Protein AF-A0A496LN03-F1 (afdb_monomer)

pLDDT: mean 96.45, std 2.74, range [82.44, 98.75]

Sequence (138 aa):
MDKQTALDFLRLHQPMPAQLSDQLVAEFRAVREFLRDNPCDEALEPLLRSLNEGDGAGEYPLVDEVLGAADDAAAVAAIRAVLEDPSTGSGARFWATLFSVSFVRKELITSLETSLKYANDDLIELTKEQIEMFKQLT

Foldseek 3Di:
DDPVLLQVLLVVQQAPDPDDDPVRLVVLQVSLVCLLVPPDLVCLLSNLSHFDPDCSVVCLVSSLSNLVSYDLVSSVVSLLVQLQDLPRDAGSNQSSLVSCVVNQDPVVLVSLVNSCVNYDPVSNVSSVVSSVVSVVVD

Mean predicted aligned error: 2.44 Å

Secondary structure (DSSP, 8-state):
--HHHHHHHHHH-SSPPSS--HHHHHHHHHHHHHHHHS--HHHHHHHHHH--SS-TTTTSGGGHHHHTTS-HHHHHHHHHHHHH-TT--HHHHHHHHHHGGGG--HHHHHHHHHHTTT--HHHHHHHHHHHHHHHHH-

Radius of gyration: 14.23 Å; Cα contacts (8 Å, |Δi|>4): 166; chains: 1; bounding box: 36×26×36 Å

Nearest PDB structures (foldseek):
  4d4z-assembly1_A  TM=3.991E-01  e=1.210E-01  Homo sapiens
  8a9k-assembly1_B  TM=4.816E-01  e=9.800E-01  Homo sapiens
  4yod-assembly1_A  TM=3.762E-01  e=5.666E-01  Bacteroides caccae ATCC 43185
  6lqt-assembly1_RP  TM=4.305E-01  e=4.823E+00  Saccharomyces cerevisiae S288C

Solvent-accessible surface area (backbone atoms only — not comparable to full-atom values): 7610 Å² total; per-residue (Å²): 139,54,72,66,60,41,46,53,52,29,65,75,25,68,47,41,67,87,74,73,50,76,66,52,44,52,51,52,50,50,41,48,55,49,36,34,78,48,59,49,68,88,43,48,38,39,52,47,42,19,37,39,63,77,45,62,94,66,50,52,75,58,47,54,58,30,46,73,51,36,56,67,69,49,40,51,50,25,37,39,56,47,30,56,40,88,83,55,50,69,24,22,38,51,51,38,57,61,57,41,70,83,59,75,49,73,71,53,43,59,24,48,61,50,27,54,82,75,45,53,81,80,46,43,58,58,48,51,54,50,44,55,53,43,68,76,75,106

Structure (mmCIF, N/CA/C/O backbone):
data_AF-A0A496LN03-F1
#
_entry.id   AF-A0A496LN03-F1
#
loop_
_atom_site.group_PDB
_atom_site.id
_atom_site.type_symbol
_atom_site.label_atom_id
_atom_site.label_alt_id
_atom_site.label_comp_id
_atom_site.label_asym_id
_atom_site.label_entity_id
_atom_site.label_seq_id
_atom_site.pdbx_PDB_ins_code
_atom_site.Cartn_x
_atom_site.Cartn_y
_atom_site.Cartn_z
_atom_site.occupancy
_atom_site.B_iso_or_equiv
_atom_site.auth_seq_id
_atom_site.auth_comp_id
_atom_site.auth_asym_id
_atom_site.auth_atom_id
_atom_site.pdbx_PDB_model_num
ATOM 1 N N . MET A 1 1 ? 7.502 -5.982 -19.816 1.00 91.50 1 MET A N 1
ATOM 2 C CA . MET A 1 1 ? 7.911 -6.615 -18.544 1.00 91.50 1 MET A CA 1
ATOM 3 C C . MET A 1 1 ? 6.936 -7.740 -18.234 1.00 91.50 1 MET A C 1
ATOM 5 O O . MET A 1 1 ? 5.840 -7.722 -18.783 1.00 91.50 1 MET A O 1
ATOM 9 N N . ASP A 1 2 ? 7.348 -8.717 -17.427 1.00 96.44 2 ASP A N 1
ATOM 10 C CA . ASP A 1 2 ? 6.503 -9.815 -16.949 1.00 96.44 2 ASP A CA 1
ATOM 11 C C . ASP A 1 2 ? 6.265 -9.740 -15.429 1.00 96.44 2 ASP A C 1
ATOM 13 O O . ASP A 1 2 ? 6.851 -8.910 -14.728 1.00 96.44 2 ASP A O 1
ATOM 17 N N . LYS A 1 3 ? 5.400 -10.630 -14.921 1.00 97.31 3 LYS A N 1
ATOM 18 C CA . LYS A 1 3 ? 5.038 -10.715 -13.498 1.00 97.31 3 LYS A CA 1
ATOM 19 C C . LYS A 1 3 ? 6.261 -10.879 -12.591 1.00 97.31 3 LYS A C 1
ATOM 21 O O . LYS A 1 3 ? 6.333 -10.231 -11.552 1.00 97.31 3 LYS A O 1
ATOM 26 N N . GLN A 1 4 ? 7.207 -11.741 -12.962 1.00 98.06 4 GLN A N 1
ATOM 27 C CA . GLN A 1 4 ? 8.360 -12.040 -12.113 1.00 98.06 4 GLN A CA 1
ATOM 28 C C . GLN A 1 4 ? 9.282 -10.824 -11.998 1.00 98.06 4 GLN A C 1
ATOM 30 O O . GLN A 1 4 ? 9.678 -10.458 -10.896 1.00 98.06 4 GLN A O 1
ATOM 35 N N . THR A 1 5 ? 9.533 -10.145 -13.116 1.00 98.06 5 THR A N 1
ATOM 36 C CA . THR A 1 5 ? 10.321 -8.910 -13.166 1.00 98.06 5 THR A CA 1
ATOM 37 C C . THR A 1 5 ? 9.696 -7.817 -12.295 1.00 98.06 5 THR A C 1
ATOM 39 O O . THR A 1 5 ? 10.407 -7.158 -11.539 1.00 98.06 5 THR A O 1
ATOM 42 N N . ALA A 1 6 ? 8.369 -7.653 -12.351 1.00 98.38 6 ALA A N 1
ATOM 43 C CA . ALA A 1 6 ? 7.655 -6.688 -11.515 1.00 98.38 6 ALA A CA 1
ATOM 44 C C . ALA A 1 6 ? 7.810 -7.000 -10.018 1.00 98.38 6 ALA A C 1
ATOM 46 O O . ALA A 1 6 ? 8.133 -6.120 -9.222 1.00 98.38 6 ALA A O 1
ATOM 47 N N . LEU A 1 7 ? 7.632 -8.263 -9.628 1.00 98.50 7 LEU A N 1
ATOM 48 C CA . LEU A 1 7 ? 7.769 -8.682 -8.234 1.00 98.50 7 LEU A CA 1
ATOM 49 C C . LEU A 1 7 ? 9.197 -8.539 -7.714 1.00 98.50 7 LEU A C 1
ATOM 51 O O . LEU A 1 7 ? 9.390 -8.109 -6.579 1.00 98.50 7 LEU A O 1
ATOM 55 N N . ASP A 1 8 ? 10.192 -8.893 -8.522 1.00 98.38 8 ASP A N 1
ATOM 56 C CA . ASP A 1 8 ? 11.595 -8.796 -8.122 1.00 98.38 8 ASP A CA 1
ATOM 57 C C . ASP A 1 8 ? 12.021 -7.339 -7.947 1.00 98.38 8 ASP A C 1
ATOM 59 O O . ASP A 1 8 ? 12.702 -7.018 -6.972 1.00 98.38 8 ASP A O 1
ATOM 63 N N . PHE A 1 9 ? 11.533 -6.443 -8.808 1.00 98.56 9 PHE A N 1
ATOM 64 C CA . PHE A 1 9 ? 11.707 -5.005 -8.634 1.00 98.56 9 PHE A CA 1
ATOM 65 C C . PHE A 1 9 ? 11.104 -4.516 -7.308 1.00 98.56 9 PHE A C 1
ATOM 67 O O . PHE A 1 9 ? 11.794 -3.881 -6.511 1.00 98.56 9 PHE A O 1
ATOM 74 N N . LEU A 1 10 ? 9.847 -4.862 -7.010 1.00 98.44 10 LEU A N 1
ATOM 75 C CA . LEU A 1 10 ? 9.200 -4.425 -5.767 1.00 98.44 10 LEU A CA 1
ATOM 76 C C . LEU A 1 10 ? 9.860 -5.011 -4.518 1.00 98.44 10 LEU A C 1
ATOM 78 O O . LEU A 1 10 ? 9.905 -4.349 -3.490 1.00 98.44 10 LEU A O 1
ATOM 82 N N . ARG A 1 11 ? 10.379 -6.242 -4.574 1.00 97.31 11 ARG A N 1
ATOM 83 C CA . ARG A 1 11 ? 11.120 -6.861 -3.457 1.00 97.31 11 ARG A CA 1
ATOM 84 C C . ARG A 1 11 ? 12.474 -6.207 -3.219 1.00 97.31 11 ARG A C 1
ATOM 86 O O . ARG A 1 11 ? 12.918 -6.145 -2.077 1.00 97.31 11 ARG A O 1
ATOM 93 N N . LEU A 1 12 ? 13.123 -5.730 -4.278 1.00 97.75 12 LEU A N 1
ATOM 94 C CA . LEU A 1 12 ? 14.402 -5.035 -4.179 1.00 97.75 12 LEU A CA 1
ATOM 95 C C . LEU A 1 12 ? 14.262 -3.651 -3.523 1.00 97.75 12 LEU A C 1
ATOM 97 O O . LEU A 1 12 ? 15.202 -3.177 -2.887 1.00 97.75 12 LEU A O 1
ATOM 101 N N . HIS A 1 13 ? 13.096 -3.019 -3.655 1.00 96.75 13 HIS A N 1
ATOM 102 C CA . HIS A 1 13 ? 12.872 -1.630 -3.267 1.00 96.75 13 HIS A CA 1
ATOM 103 C C . HIS A 1 13 ? 11.825 -1.488 -2.157 1.00 96.75 13 HIS A C 1
ATOM 105 O O . HIS A 1 13 ? 10.771 -0.919 -2.397 1.00 96.75 13 HIS A O 1
ATOM 111 N N . GLN A 1 14 ? 12.105 -1.971 -0.939 1.00 94.69 14 GLN A N 1
ATOM 112 C CA . GLN A 1 14 ? 11.205 -1.846 0.227 1.00 94.69 14 GLN A CA 1
ATOM 113 C C . GLN A 1 14 ? 11.875 -1.106 1.399 1.00 94.69 14 GLN A C 1
ATOM 115 O O . GLN A 1 14 ? 12.405 -1.755 2.305 1.00 94.69 14 GLN A O 1
ATOM 120 N N . PRO A 1 15 ? 11.874 0.241 1.414 1.00 96.06 15 PRO A N 1
ATOM 121 C CA . PRO A 1 15 ? 11.241 1.141 0.447 1.00 96.06 15 PRO A CA 1
ATOM 122 C C . PRO A 1 15 ? 12.173 1.551 -0.708 1.00 96.06 15 PRO A C 1
ATOM 124 O O . PRO A 1 15 ? 13.379 1.292 -0.703 1.00 96.06 15 PRO A O 1
ATOM 127 N N . MET A 1 16 ? 11.610 2.255 -1.688 1.00 96.81 16 MET A N 1
ATOM 128 C CA . MET A 1 16 ? 12.352 3.074 -2.646 1.00 96.81 16 MET A CA 1
ATOM 129 C C . MET A 1 16 ? 13.253 4.102 -1.935 1.00 96.81 16 MET A C 1
ATOM 131 O O . MET A 1 16 ? 12.933 4.547 -0.828 1.00 96.81 16 MET A O 1
ATOM 135 N N . PRO A 1 17 ? 14.372 4.537 -2.545 1.00 94.94 17 PRO A N 1
ATOM 136 C CA . PRO A 1 17 ? 15.202 5.603 -1.988 1.00 94.94 17 PRO A CA 1
ATOM 137 C C . PRO A 1 17 ? 14.433 6.932 -1.914 1.00 94.94 17 PRO A C 1
ATOM 139 O O . PRO A 1 17 ? 13.554 7.198 -2.729 1.00 94.94 17 PRO A O 1
ATOM 142 N N . ALA A 1 18 ? 14.802 7.794 -0.961 1.00 91.00 18 ALA A N 1
ATOM 143 C CA . ALA A 1 18 ? 14.157 9.098 -0.761 1.00 91.00 18 A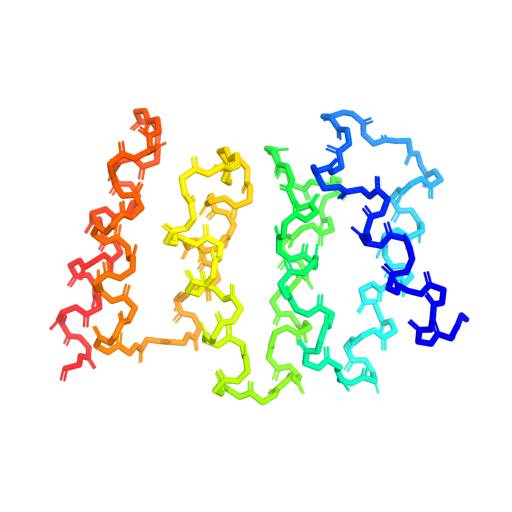LA A CA 1
ATOM 144 C C . ALA A 1 18 ? 14.285 10.036 -1.978 1.00 91.00 18 ALA A C 1
ATOM 146 O O . ALA A 1 18 ? 13.427 10.883 -2.206 1.00 91.00 18 ALA A O 1
ATOM 147 N N . GLN A 1 19 ? 15.355 9.891 -2.765 1.00 91.94 19 GLN A N 1
ATOM 148 C CA . GLN A 1 19 ? 15.512 10.553 -4.057 1.00 91.94 19 GLN A CA 1
ATOM 149 C C . GLN A 1 19 ? 15.539 9.497 -5.159 1.00 91.94 19 GLN A C 1
ATOM 151 O O . GLN A 1 19 ? 16.478 8.704 -5.254 1.00 91.94 19 GLN A O 1
ATOM 156 N N . LEU A 1 20 ? 14.505 9.500 -5.994 1.00 94.94 20 LEU A N 1
ATOM 157 C CA . LEU A 1 20 ? 14.414 8.634 -7.162 1.00 94.94 20 LEU A CA 1
ATOM 158 C C . LEU A 1 20 ? 15.221 9.237 -8.317 1.00 94.94 20 LEU A C 1
ATOM 160 O O . LEU A 1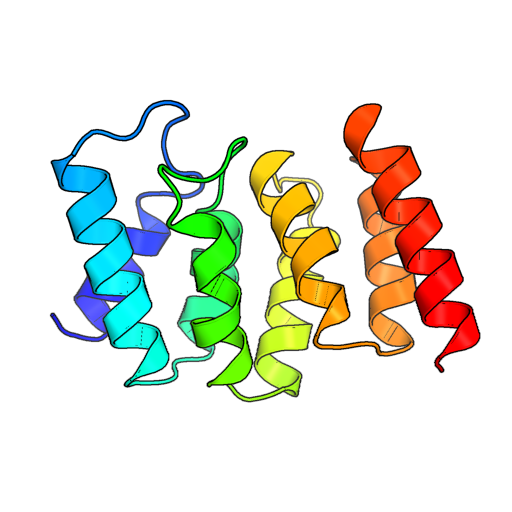 20 ? 15.156 10.439 -8.572 1.00 94.94 20 LEU A O 1
ATOM 164 N N . SER A 1 21 ? 15.967 8.397 -9.032 1.00 97.19 21 SER A N 1
ATOM 165 C CA . SER A 1 21 ? 16.522 8.768 -10.334 1.00 97.19 21 SER A CA 1
ATOM 166 C C . SER A 1 21 ? 15.444 8.673 -11.414 1.00 97.19 21 SER A C 1
ATOM 168 O O . SER A 1 21 ? 14.498 7.899 -11.272 1.00 97.19 21 SER A O 1
ATOM 170 N N . ASP A 1 22 ? 15.621 9.374 -12.537 1.00 97.81 22 ASP A N 1
ATOM 171 C CA . ASP A 1 22 ? 14.703 9.280 -13.685 1.00 97.81 22 ASP A CA 1
ATOM 172 C C . ASP A 1 22 ? 14.511 7.832 -14.164 1.00 97.81 22 ASP A C 1
ATOM 174 O O . ASP A 1 22 ? 13.411 7.438 -14.553 1.00 97.81 22 ASP A O 1
ATOM 178 N N . GLN A 1 23 ? 15.573 7.022 -14.096 1.00 97.88 23 GLN A N 1
ATOM 179 C CA . GLN A 1 23 ? 15.504 5.599 -14.418 1.00 97.88 23 GLN A CA 1
ATOM 180 C C . GLN A 1 23 ? 14.587 4.851 -13.444 1.00 97.88 23 GLN A C 1
ATOM 182 O O . GLN A 1 23 ? 13.723 4.101 -13.887 1.00 97.88 23 GLN A O 1
ATOM 187 N N . LEU A 1 24 ? 14.739 5.075 -12.137 1.00 97.88 24 LEU A N 1
ATOM 188 C CA . LEU A 1 24 ? 13.946 4.378 -11.128 1.00 97.88 24 LEU A CA 1
ATOM 189 C C . LEU A 1 24 ? 12.472 4.811 -11.160 1.00 97.88 24 LEU A C 1
ATOM 191 O O . LEU A 1 24 ? 11.590 3.976 -10.984 1.00 97.88 24 LEU A O 1
ATOM 195 N N . VAL A 1 25 ? 12.199 6.085 -11.471 1.00 98.38 25 VAL A N 1
ATOM 196 C CA . VAL A 1 25 ? 10.838 6.580 -11.748 1.00 98.38 25 VAL A CA 1
ATOM 197 C C . VAL A 1 25 ? 10.238 5.856 -12.954 1.00 98.38 25 VAL A C 1
ATOM 199 O O . VAL A 1 25 ? 9.106 5.382 -12.885 1.00 98.38 25 VAL A O 1
ATOM 202 N N . ALA A 1 26 ? 10.984 5.738 -14.057 1.00 98.50 26 ALA A N 1
ATOM 203 C CA . ALA A 1 26 ? 10.507 5.056 -15.258 1.00 98.50 26 ALA A CA 1
ATOM 204 C C . ALA A 1 26 ? 10.260 3.555 -15.026 1.00 98.50 26 ALA A C 1
ATOM 206 O O . ALA A 1 26 ? 9.270 3.014 -15.520 1.00 98.50 26 ALA A O 1
ATOM 207 N N . GLU A 1 27 ? 11.125 2.887 -14.259 1.00 98.50 27 GLU A N 1
ATOM 208 C CA . GLU A 1 27 ? 10.968 1.474 -13.901 1.00 98.50 27 GLU A CA 1
ATOM 209 C C . GLU A 1 27 ? 9.769 1.259 -12.967 1.00 98.50 27 GLU A C 1
ATOM 211 O O . GLU A 1 27 ? 8.939 0.390 -13.239 1.00 98.50 27 GLU A O 1
ATOM 216 N N . PHE A 1 28 ? 9.607 2.091 -11.930 1.00 98.56 28 PHE A N 1
ATOM 217 C CA . PHE A 1 28 ? 8.446 2.025 -11.038 1.00 98.56 28 PHE A CA 1
ATOM 218 C C . PHE A 1 28 ? 7.137 2.298 -11.788 1.00 98.56 28 PHE A C 1
ATOM 220 O O . PHE A 1 28 ? 6.178 1.541 -11.627 1.00 98.56 28 PHE A O 1
ATOM 227 N N . ARG A 1 29 ? 7.109 3.310 -12.670 1.00 98.69 29 ARG A N 1
ATOM 228 C CA . ARG A 1 29 ? 5.968 3.578 -13.560 1.00 98.69 29 ARG A CA 1
ATOM 229 C C . ARG A 1 29 ? 5.617 2.348 -14.383 1.00 98.69 29 ARG A C 1
ATOM 231 O O . ARG A 1 29 ? 4.456 1.954 -14.414 1.00 98.69 29 ARG A O 1
ATOM 238 N N . ALA A 1 30 ? 6.609 1.725 -15.018 1.00 98.62 30 ALA A N 1
ATOM 239 C CA . ALA A 1 30 ? 6.375 0.535 -15.820 1.00 98.62 30 ALA A CA 1
ATOM 240 C C . ALA A 1 30 ? 5.758 -0.584 -14.966 1.00 98.62 30 ALA A C 1
ATOM 242 O O . ALA A 1 30 ? 4.749 -1.156 -15.377 1.00 98.62 30 ALA A O 1
ATOM 243 N N . VAL A 1 31 ? 6.324 -0.870 -13.781 1.00 98.69 31 VAL A N 1
ATOM 244 C CA . VAL A 1 31 ? 5.808 -1.866 -12.814 1.00 98.69 31 VAL A CA 1
ATOM 245 C C . VAL A 1 31 ? 4.354 -1.595 -12.455 1.00 98.69 31 VAL A C 1
ATOM 247 O O . VAL A 1 31 ? 3.518 -2.491 -12.559 1.00 98.69 31 VAL A O 1
ATOM 250 N N . ARG A 1 32 ? 4.042 -0.353 -12.094 1.00 98.25 32 ARG A N 1
ATOM 251 C CA . ARG A 1 32 ? 2.699 0.100 -11.739 1.00 98.25 32 ARG A CA 1
ATOM 252 C C . ARG A 1 32 ? 1.709 -0.071 -12.896 1.00 98.25 32 ARG A C 1
ATOM 254 O O . ARG A 1 32 ? 0.665 -0.687 -12.711 1.00 98.25 32 ARG A O 1
ATOM 261 N N . GLU A 1 33 ? 2.050 0.404 -14.094 1.00 98.56 33 GLU A N 1
ATOM 262 C CA . GLU A 1 33 ? 1.210 0.271 -15.295 1.00 98.56 33 GLU A CA 1
ATOM 263 C C . GLU A 1 33 ? 0.946 -1.198 -15.649 1.00 98.56 33 GLU A C 1
ATOM 265 O O . GLU A 1 33 ? -0.185 -1.574 -15.953 1.00 98.56 33 GLU A O 1
ATOM 270 N N . PHE A 1 34 ? 1.963 -2.056 -15.542 1.00 98.69 34 PHE A N 1
ATOM 271 C CA . PHE A 1 34 ? 1.796 -3.488 -15.768 1.00 98.69 34 PHE A CA 1
ATOM 272 C C . PHE A 1 34 ? 0.857 -4.135 -14.752 1.00 98.69 34 PHE A C 1
ATOM 274 O O . PHE A 1 34 ? 0.018 -4.933 -15.159 1.00 98.69 34 PHE A O 1
ATOM 281 N N . LEU A 1 35 ? 0.990 -3.815 -13.459 1.00 98.50 35 LEU A N 1
ATOM 282 C CA . LEU A 1 35 ? 0.152 -4.386 -12.399 1.00 98.50 35 LEU A CA 1
ATOM 283 C C . LEU A 1 35 ? -1.296 -3.893 -12.463 1.00 98.50 35 LEU A C 1
ATOM 285 O O . LEU A 1 35 ? -2.200 -4.662 -12.153 1.00 98.50 35 LEU A O 1
ATOM 289 N N . ARG A 1 36 ? -1.527 -2.656 -12.916 1.00 98.38 36 ARG A N 1
ATOM 290 C CA . ARG A 1 36 ? -2.873 -2.168 -13.241 1.00 98.38 36 ARG A CA 1
ATOM 291 C C . ARG A 1 36 ? -3.513 -3.010 -14.342 1.00 98.38 36 ARG A C 1
ATOM 293 O O . ARG A 1 36 ? -4.653 -3.442 -14.209 1.00 98.38 36 ARG A O 1
ATOM 300 N N . ASP A 1 37 ? -2.779 -3.246 -15.427 1.00 98.31 37 ASP A N 1
ATOM 301 C CA . ASP A 1 37 ? -3.308 -3.963 -16.592 1.00 98.31 37 ASP A CA 1
ATOM 302 C C . ASP A 1 37 ? -3.333 -5.493 -16.375 1.00 98.31 37 ASP A C 1
ATOM 304 O O . ASP A 1 37 ? -4.015 -6.219 -17.098 1.00 98.31 37 ASP A O 1
ATOM 308 N N . ASN A 1 38 ? -2.593 -5.991 -15.377 1.00 98.00 38 ASN A N 1
ATOM 309 C CA . ASN A 1 38 ? -2.464 -7.404 -15.020 1.00 98.00 38 ASN A CA 1
ATOM 310 C C . ASN A 1 38 ? -2.519 -7.568 -13.486 1.00 98.00 38 ASN A C 1
ATOM 312 O O . ASN A 1 38 ? -1.467 -7.753 -12.859 1.00 98.00 38 ASN A O 1
ATOM 316 N N . PRO A 1 39 ? -3.722 -7.515 -12.876 1.00 96.94 39 PRO A N 1
ATOM 317 C CA . PRO A 1 39 ? -3.881 -7.596 -11.428 1.00 96.94 39 PRO A CA 1
ATOM 318 C C . PRO A 1 39 ? -3.194 -8.821 -10.821 1.00 96.94 39 PRO A C 1
ATOM 320 O O . PRO A 1 39 ? -3.274 -9.938 -11.341 1.00 96.94 39 PRO A O 1
ATOM 323 N N . CYS A 1 40 ? -2.481 -8.596 -9.720 1.00 97.62 40 CYS A N 1
ATOM 324 C CA . CYS A 1 40 ? -1.616 -9.587 -9.096 1.00 97.62 40 CYS A CA 1
ATOM 325 C C . CYS A 1 40 ? -1.591 -9.380 -7.577 1.00 97.62 40 CYS A C 1
ATOM 327 O O . CYS A 1 40 ? -0.810 -8.575 -7.070 1.00 97.62 40 CYS A O 1
ATOM 329 N N . ASP A 1 41 ? -2.425 -10.124 -6.853 1.00 97.81 41 ASP A N 1
ATOM 330 C CA . ASP A 1 41 ? -2.626 -9.960 -5.404 1.00 97.81 41 ASP A CA 1
ATOM 331 C C . ASP A 1 41 ? -1.317 -10.048 -4.600 1.00 97.81 41 ASP A C 1
ATOM 333 O O . ASP A 1 41 ? -1.069 -9.256 -3.694 1.00 97.81 41 ASP A O 1
ATOM 337 N N . GLU A 1 42 ? -0.420 -10.961 -4.981 1.00 97.56 42 GLU A N 1
ATOM 338 C CA . GLU A 1 42 ? 0.891 -11.139 -4.335 1.00 97.56 42 GLU A CA 1
ATOM 339 C C . GLU A 1 42 ? 1.854 -9.951 -4.530 1.00 97.56 42 GLU A C 1
ATOM 341 O O . GLU A 1 42 ? 2.887 -9.890 -3.862 1.00 97.56 42 GLU A O 1
ATOM 346 N N . ALA A 1 43 ? 1.545 -9.015 -5.434 1.00 98.38 43 ALA A N 1
ATOM 347 C CA . ALA A 1 43 ? 2.331 -7.804 -5.658 1.00 98.38 43 ALA A CA 1
ATOM 348 C C . ALA A 1 43 ? 1.860 -6.613 -4.813 1.00 98.38 43 ALA A C 1
ATOM 350 O O . ALA A 1 43 ? 2.628 -5.668 -4.649 1.00 98.38 43 ALA A O 1
ATOM 351 N N . LEU A 1 44 ? 0.637 -6.642 -4.270 1.00 98.75 44 LEU A N 1
ATOM 352 C CA . LEU A 1 44 ? 0.020 -5.472 -3.636 1.00 98.75 44 LEU A CA 1
ATOM 353 C C . LEU A 1 44 ? 0.752 -5.045 -2.361 1.00 98.75 44 LEU A C 1
ATOM 355 O O . LEU A 1 44 ? 1.073 -3.871 -2.195 1.00 98.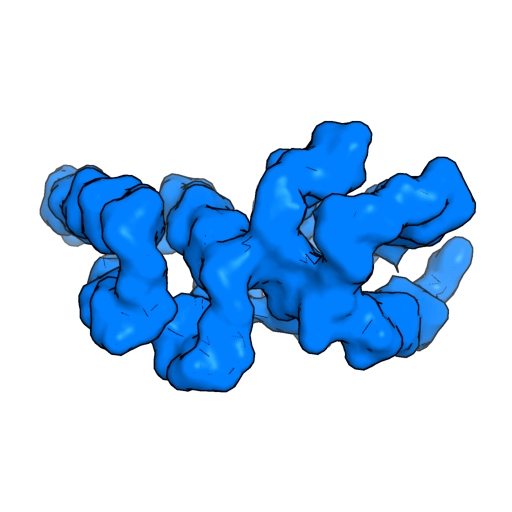75 44 LEU A O 1
ATOM 359 N N . GLU A 1 45 ? 1.073 -5.992 -1.477 1.00 98.56 45 GLU A N 1
ATOM 360 C CA . GLU A 1 45 ? 1.837 -5.678 -0.266 1.00 98.56 45 GLU A CA 1
ATOM 361 C C . GLU A 1 45 ? 3.264 -5.197 -0.604 1.00 98.56 45 GLU A C 1
ATOM 363 O O . GLU A 1 45 ? 3.634 -4.117 -0.138 1.00 98.56 45 GLU A O 1
ATOM 368 N N . PRO A 1 46 ? 4.064 -5.898 -1.441 1.00 98.56 46 PRO A N 1
ATOM 369 C CA . PRO A 1 46 ? 5.349 -5.379 -1.914 1.00 98.56 46 PRO A CA 1
ATOM 370 C C . PRO A 1 46 ? 5.269 -3.985 -2.545 1.00 98.56 46 PRO A C 1
ATOM 372 O O . PRO A 1 46 ? 6.159 -3.168 -2.319 1.00 98.56 46 PRO A O 1
ATOM 375 N N . LEU A 1 47 ? 4.209 -3.703 -3.309 1.00 98.75 47 LEU A N 1
ATOM 376 C CA . LEU A 1 47 ? 3.986 -2.403 -3.931 1.00 98.75 47 LEU A CA 1
ATOM 377 C C . LEU A 1 47 ? 3.793 -1.316 -2.877 1.00 98.75 47 LEU A C 1
ATOM 379 O O . LEU A 1 47 ? 4.504 -0.317 -2.909 1.00 98.75 47 LEU A O 1
ATOM 383 N N . LEU A 1 48 ? 2.907 -1.528 -1.904 1.00 98.69 48 LEU A N 1
ATOM 384 C CA . LEU A 1 48 ? 2.690 -0.579 -0.810 1.00 98.69 48 LEU A CA 1
ATOM 385 C C . LEU A 1 48 ? 3.950 -0.387 0.047 1.00 98.69 48 LEU A C 1
ATOM 387 O O . LEU A 1 48 ? 4.289 0.740 0.402 1.00 98.69 48 LEU A O 1
ATOM 391 N N . ARG A 1 49 ? 4.687 -1.468 0.337 1.00 98.50 49 ARG A N 1
ATOM 392 C CA . ARG A 1 49 ? 5.962 -1.411 1.076 1.00 98.50 49 ARG A CA 1
ATOM 393 C C . ARG A 1 49 ? 7.072 -0.697 0.315 1.00 98.50 49 ARG A C 1
ATOM 395 O O . ARG A 1 49 ? 8.022 -0.229 0.941 1.00 98.50 49 ARG A O 1
ATOM 402 N N . SER A 1 50 ? 6.968 -0.614 -1.009 1.00 98.19 50 SER A N 1
ATOM 403 C CA . SER A 1 50 ? 7.950 0.107 -1.815 1.00 98.19 50 SER A CA 1
ATOM 404 C C . SER A 1 50 ? 7.841 1.623 -1.698 1.00 98.19 50 SER A C 1
ATOM 406 O O . SER A 1 50 ? 8.802 2.334 -1.990 1.00 98.19 50 SER A O 1
ATOM 408 N N . LEU A 1 51 ? 6.704 2.133 -1.225 1.00 98.06 51 LEU A N 1
ATOM 409 C CA . LEU A 1 51 ? 6.454 3.564 -1.154 1.00 98.06 51 LEU A CA 1
ATOM 410 C C . LEU A 1 51 ? 7.237 4.189 0.000 1.00 98.06 51 LEU A C 1
ATOM 412 O O . LEU A 1 51 ? 7.231 3.701 1.132 1.00 98.06 51 LEU A O 1
ATOM 416 N N . ASN A 1 52 ? 7.907 5.296 -0.298 1.00 95.31 52 ASN A N 1
ATOM 417 C CA . ASN A 1 52 ? 8.622 6.098 0.686 1.00 95.31 52 ASN A CA 1
ATOM 418 C C . ASN A 1 52 ? 7.907 7.441 0.909 1.00 95.31 52 ASN A C 1
ATOM 420 O O . ASN A 1 52 ? 6.842 7.698 0.347 1.00 95.31 52 ASN A O 1
ATOM 424 N N . GLU A 1 53 ? 8.481 8.289 1.753 1.00 91.75 53 GLU A N 1
ATOM 425 C CA . GLU A 1 53 ? 8.045 9.671 1.934 1.00 91.75 53 GLU A CA 1
ATOM 426 C C . GLU A 1 53 ? 8.100 10.456 0.610 1.00 91.75 53 GLU A C 1
ATOM 428 O O . GLU A 1 53 ? 8.901 10.163 -0.282 1.00 91.75 53 GLU A O 1
ATOM 433 N N . GLY A 1 54 ? 7.242 11.473 0.490 1.00 92.75 54 GLY A N 1
ATOM 434 C CA . GLY A 1 54 ? 7.059 12.228 -0.750 1.00 92.75 54 GLY A CA 1
ATOM 435 C C . GLY A 1 54 ? 6.128 11.531 -1.744 1.00 92.75 54 GLY A C 1
ATOM 436 O O . GLY A 1 54 ? 5.473 10.546 -1.416 1.00 92.75 54 GLY A O 1
ATOM 437 N N . ASP A 1 55 ? 6.045 12.070 -2.961 1.00 94.75 55 ASP A N 1
ATOM 438 C CA . ASP A 1 55 ? 5.086 11.656 -3.999 1.00 94.75 55 ASP A CA 1
ATOM 439 C C . ASP A 1 55 ? 5.667 10.714 -5.065 1.00 94.75 55 ASP A C 1
ATOM 441 O O . ASP A 1 55 ? 4.976 10.344 -6.015 1.00 94.75 55 ASP A O 1
ATOM 445 N N . GLY A 1 56 ? 6.940 10.336 -4.935 1.00 95.31 56 GLY A N 1
ATOM 446 C CA . GLY A 1 56 ? 7.613 9.471 -5.897 1.00 95.31 56 GLY A CA 1
ATOM 447 C C . GLY A 1 56 ? 7.723 10.087 -7.295 1.00 95.31 56 GLY A C 1
ATOM 448 O O . GLY A 1 56 ? 7.537 9.379 -8.280 1.00 95.31 56 GLY A O 1
ATOM 449 N N . ALA A 1 57 ? 7.961 11.403 -7.387 1.00 95.75 57 ALA A N 1
ATOM 450 C CA . ALA A 1 57 ? 7.909 12.168 -8.640 1.00 95.75 57 ALA A CA 1
ATOM 451 C C . ALA A 1 57 ? 6.523 12.115 -9.316 1.00 95.75 57 ALA A C 1
ATOM 453 O O . ALA A 1 57 ? 6.407 12.124 -10.542 1.00 95.75 57 ALA A O 1
ATOM 454 N N . GLY A 1 58 ? 5.473 12.048 -8.493 1.00 96.94 58 GLY A N 1
ATOM 455 C CA . GLY A 1 58 ? 4.077 11.945 -8.911 1.00 96.94 58 GLY A CA 1
ATOM 456 C C . GLY A 1 58 ? 3.585 10.520 -9.179 1.00 96.94 58 GLY A C 1
ATOM 457 O O . GLY A 1 58 ? 2.407 10.350 -9.483 1.00 96.94 58 GLY A O 1
ATOM 458 N N . GLU A 1 59 ? 4.431 9.492 -9.052 1.00 97.81 59 GLU A N 1
ATOM 459 C CA . GLU A 1 59 ? 4.034 8.104 -9.320 1.00 97.81 59 GLU A CA 1
ATOM 460 C C . GLU A 1 59 ? 3.334 7.417 -8.143 1.00 97.81 59 GLU A C 1
ATOM 462 O O . GLU A 1 59 ? 2.519 6.524 -8.370 1.00 97.81 59 GLU A O 1
ATOM 467 N N . TYR A 1 60 ? 3.622 7.795 -6.893 1.00 98.25 60 TYR A N 1
ATOM 468 C CA . TYR A 1 60 ? 3.014 7.127 -5.735 1.00 98.25 60 TYR A CA 1
ATOM 469 C C . TYR A 1 60 ? 1.497 7.330 -5.651 1.00 98.25 60 TYR A C 1
ATOM 471 O O . TYR A 1 60 ? 0.815 6.325 -5.477 1.00 98.25 60 TYR A O 1
ATOM 479 N N . PRO A 1 61 ? 0.923 8.536 -5.863 1.00 98.19 61 PRO A N 1
ATOM 480 C CA . PRO A 1 61 ? -0.534 8.705 -5.915 1.00 98.19 61 PRO A CA 1
ATOM 481 C C . PRO A 1 61 ? -1.232 7.783 -6.924 1.00 98.19 61 PRO A C 1
ATOM 483 O O . PRO A 1 61 ? -2.364 7.362 -6.706 1.00 98.19 61 PRO A O 1
ATOM 486 N N . LEU A 1 62 ? -0.546 7.442 -8.018 1.00 98.44 62 LEU A N 1
ATOM 487 C CA . LEU A 1 62 ? -1.056 6.577 -9.079 1.00 98.44 62 LEU A CA 1
ATOM 488 C C . LEU A 1 62 ? -1.055 5.089 -8.687 1.00 98.44 62 LEU A C 1
ATOM 490 O O . LEU A 1 62 ? -1.396 4.232 -9.491 1.00 98.44 62 LEU A O 1
ATOM 494 N N . VAL A 1 63 ? -0.659 4.723 -7.470 1.00 98.50 63 VAL A N 1
ATOM 495 C CA . VAL A 1 63 ? -0.821 3.344 -6.981 1.00 98.50 63 VAL A CA 1
ATOM 496 C C . VAL A 1 63 ? -2.297 3.003 -6.744 1.00 98.50 63 VAL A C 1
ATOM 498 O O . VAL A 1 63 ? -2.664 1.833 -6.840 1.00 98.50 63 VAL A O 1
ATOM 501 N N . ASP A 1 64 ? -3.163 4.001 -6.540 1.00 97.56 64 ASP A N 1
ATOM 502 C CA . ASP A 1 64 ? -4.610 3.798 -6.381 1.00 97.56 64 ASP A CA 1
ATOM 503 C C . ASP A 1 64 ? -5.240 3.087 -7.597 1.00 97.56 64 ASP A C 1
ATOM 505 O O . ASP A 1 64 ? -6.073 2.202 -7.420 1.00 97.56 64 ASP A O 1
ATOM 509 N N . GLU A 1 65 ? -4.774 3.352 -8.829 1.00 98.00 65 GLU A N 1
ATOM 510 C CA . GLU A 1 65 ? -5.257 2.628 -10.023 1.00 98.00 65 GLU A CA 1
ATOM 511 C C . GLU A 1 65 ? -4.835 1.149 -10.050 1.00 98.00 65 GLU A C 1
ATOM 513 O O . GLU A 1 65 ? -5.530 0.336 -10.654 1.00 98.00 65 GLU A O 1
ATOM 518 N N . VAL A 1 66 ? -3.744 0.769 -9.371 1.00 98.62 66 VAL A N 1
ATOM 519 C CA . VAL A 1 66 ? -3.364 -0.646 -9.217 1.00 98.62 66 VAL A CA 1
ATOM 520 C C . VAL A 1 66 ? -4.247 -1.325 -8.176 1.00 98.62 66 VAL A C 1
ATOM 522 O O . VAL A 1 66 ? -4.746 -2.422 -8.417 1.00 98.62 66 VAL A O 1
ATOM 525 N N . LEU A 1 67 ? -4.467 -0.670 -7.032 1.00 98.50 67 LEU A N 1
ATOM 526 C CA . LEU A 1 67 ? -5.326 -1.201 -5.973 1.00 98.50 67 LEU A CA 1
ATOM 527 C C . LEU A 1 67 ? -6.775 -1.344 -6.451 1.00 98.50 67 LEU A C 1
ATOM 529 O O . LEU A 1 67 ? -7.393 -2.371 -6.198 1.00 98.50 67 LEU A O 1
ATOM 533 N N . GLY A 1 68 ? -7.297 -0.356 -7.183 1.00 97.69 68 GLY A N 1
ATOM 534 C CA . GLY A 1 68 ? -8.654 -0.382 -7.733 1.00 97.69 68 GLY A CA 1
ATOM 535 C C . GLY A 1 68 ? -8.863 -1.387 -8.872 1.00 97.69 68 GLY A C 1
ATOM 536 O O . GLY A 1 68 ? -10.004 -1.718 -9.186 1.00 97.69 68 GLY A O 1
ATOM 537 N N . ALA A 1 69 ? -7.788 -1.877 -9.497 1.00 97.56 69 ALA A N 1
ATOM 538 C CA . ALA A 1 69 ? -7.853 -2.956 -10.483 1.00 97.56 69 ALA A CA 1
ATOM 539 C C . ALA A 1 69 ? -7.798 -4.359 -9.846 1.00 97.56 69 ALA A C 1
ATOM 541 O O . ALA A 1 69 ? -8.129 -5.345 -10.509 1.00 97.56 69 ALA A O 1
ATOM 542 N N . ALA A 1 70 ? -7.357 -4.461 -8.589 1.00 97.56 70 ALA A N 1
ATOM 543 C CA . ALA A 1 70 ? -7.234 -5.720 -7.866 1.00 97.56 70 ALA A CA 1
ATOM 544 C C . ALA A 1 70 ? -8.561 -6.177 -7.242 1.00 97.56 70 ALA A C 1
ATOM 546 O O . ALA A 1 70 ? -9.560 -5.460 -7.242 1.00 97.56 70 ALA A O 1
ATOM 547 N N . ASP A 1 71 ? -8.568 -7.393 -6.693 1.00 97.31 71 ASP A N 1
ATOM 548 C CA . ASP A 1 71 ? -9.660 -7.833 -5.830 1.00 97.31 71 ASP A CA 1
ATOM 549 C C . ASP A 1 71 ? -9.702 -6.986 -4.543 1.00 97.31 71 ASP A C 1
ATOM 551 O O . ASP A 1 71 ? -8.684 -6.806 -3.870 1.00 97.31 71 ASP A O 1
ATOM 555 N N . ASP A 1 72 ? -10.890 -6.491 -4.180 1.00 97.06 72 ASP A N 1
ATOM 556 C CA . ASP A 1 72 ? -11.110 -5.657 -2.990 1.00 97.06 72 ASP A CA 1
ATOM 557 C C . ASP A 1 72 ? -10.557 -6.307 -1.710 1.00 97.06 72 ASP A C 1
ATOM 559 O O . ASP A 1 72 ? -9.965 -5.627 -0.870 1.00 97.06 72 ASP A O 1
ATOM 563 N N . ALA A 1 73 ? -10.754 -7.618 -1.529 1.00 97.75 73 ALA A N 1
ATOM 564 C CA . ALA A 1 73 ? -10.299 -8.308 -0.326 1.00 97.75 73 ALA A CA 1
ATOM 565 C C . ALA A 1 73 ? -8.773 -8.458 -0.318 1.00 97.75 73 ALA A C 1
ATOM 567 O O . ALA A 1 73 ? -8.157 -8.325 0.742 1.00 97.75 73 ALA A O 1
ATOM 568 N N . ALA A 1 74 ? -8.156 -8.673 -1.482 1.00 98.31 74 ALA A N 1
ATOM 569 C CA . ALA A 1 74 ? -6.703 -8.673 -1.624 1.00 98.31 74 ALA A CA 1
ATOM 570 C C . ALA A 1 74 ? -6.093 -7.289 -1.339 1.00 98.31 74 ALA A C 1
ATOM 572 O O . ALA A 1 74 ? -5.116 -7.193 -0.591 1.00 98.31 74 ALA A O 1
ATOM 573 N N . ALA A 1 75 ? -6.689 -6.213 -1.863 1.00 98.38 75 ALA A N 1
ATOM 574 C CA . ALA A 1 75 ? -6.249 -4.842 -1.601 1.00 98.38 75 ALA A CA 1
ATOM 575 C C . ALA A 1 75 ? -6.357 -4.489 -0.109 1.00 98.38 75 ALA A C 1
ATOM 577 O O . ALA A 1 75 ? -5.391 -4.004 0.487 1.00 98.38 75 ALA A O 1
ATOM 578 N N . VAL A 1 76 ? -7.488 -4.814 0.528 1.00 98.25 76 VAL A N 1
ATOM 579 C CA . VAL A 1 76 ? -7.662 -4.640 1.977 1.00 98.25 76 VAL A CA 1
ATOM 580 C C . VAL A 1 76 ? -6.624 -5.450 2.751 1.00 98.25 76 VAL A C 1
ATOM 582 O O . VAL A 1 76 ? -5.986 -4.905 3.650 1.00 98.25 76 VAL A O 1
ATOM 585 N N . ALA A 1 77 ? -6.395 -6.719 2.402 1.00 98.50 77 ALA A N 1
ATOM 586 C CA . ALA A 1 77 ? -5.399 -7.552 3.074 1.00 98.50 77 ALA A CA 1
ATOM 587 C C . ALA A 1 77 ? -3.982 -6.956 2.986 1.00 98.50 77 ALA A C 1
ATOM 589 O O . ALA A 1 77 ? -3.274 -6.916 3.993 1.00 98.50 77 ALA A O 1
ATOM 590 N N . ALA A 1 78 ? -3.591 -6.433 1.821 1.00 98.62 78 ALA A N 1
ATOM 591 C CA . ALA A 1 78 ? -2.296 -5.786 1.625 1.00 98.62 78 ALA A CA 1
ATOM 592 C C . ALA A 1 78 ? -2.153 -4.489 2.440 1.00 98.62 78 ALA A C 1
ATOM 594 O O . ALA A 1 78 ? -1.132 -4.282 3.097 1.00 98.62 78 ALA A O 1
ATOM 595 N N . ILE A 1 79 ? -3.188 -3.641 2.462 1.00 98.69 79 ILE A N 1
ATOM 596 C CA . ILE A 1 79 ? -3.213 -2.418 3.283 1.00 98.69 79 ILE A CA 1
ATOM 597 C C . ILE A 1 79 ? -3.069 -2.770 4.766 1.00 98.69 79 ILE A C 1
ATOM 599 O O . ILE A 1 79 ? -2.263 -2.167 5.477 1.00 98.69 79 ILE A O 1
ATOM 603 N N . ARG A 1 80 ? -3.810 -3.780 5.235 1.00 98.56 80 ARG A N 1
ATOM 604 C CA . ARG A 1 80 ? -3.731 -4.258 6.619 1.00 98.56 80 ARG A CA 1
ATOM 605 C C . ARG A 1 80 ? -2.332 -4.746 6.972 1.00 98.56 80 ARG A C 1
ATOM 607 O O . ARG A 1 80 ? -1.815 -4.349 8.012 1.00 98.56 80 ARG A O 1
ATOM 614 N N . ALA A 1 81 ? -1.703 -5.537 6.103 1.00 98.38 81 ALA A N 1
ATOM 615 C CA . ALA A 1 81 ? -0.350 -6.043 6.325 1.00 98.38 81 ALA A CA 1
ATOM 616 C C . ALA A 1 81 ? 0.661 -4.906 6.551 1.00 98.38 81 ALA A C 1
ATOM 618 O O . ALA A 1 81 ? 1.474 -4.971 7.470 1.00 98.38 81 ALA A O 1
ATOM 619 N N . VAL A 1 82 ? 0.561 -3.825 5.772 1.00 98.31 82 VAL A N 1
ATOM 620 C CA . VAL A 1 82 ? 1.433 -2.649 5.907 1.00 98.31 82 VAL A CA 1
ATOM 621 C C . VAL A 1 82 ? 1.135 -1.857 7.185 1.00 98.31 82 VAL A C 1
ATOM 623 O O . VAL A 1 82 ? 2.064 -1.509 7.917 1.00 98.31 82 VAL A O 1
ATOM 626 N N . LEU A 1 83 ? -0.140 -1.595 7.486 1.00 98.06 83 LEU A N 1
ATOM 627 C CA . LEU A 1 83 ? -0.556 -0.818 8.661 1.00 98.06 83 LEU A CA 1
ATOM 628 C C . LEU A 1 83 ? -0.294 -1.539 9.993 1.00 98.06 83 LEU A C 1
ATOM 630 O O . LEU A 1 83 ? 0.029 -0.892 10.990 1.00 98.06 83 LEU A O 1
ATOM 634 N N . GLU A 1 84 ? -0.434 -2.860 10.034 1.00 97.81 84 GLU A N 1
ATOM 635 C CA . GLU A 1 84 ? -0.326 -3.639 11.271 1.00 97.81 84 GLU A CA 1
ATOM 636 C C . GLU A 1 84 ? 1.124 -4.037 11.606 1.00 97.81 84 GLU A C 1
ATOM 638 O O . GLU A 1 84 ? 1.432 -4.283 12.773 1.00 97.81 84 GLU A O 1
ATOM 643 N N . ASP A 1 85 ? 2.028 -4.062 10.621 1.00 97.56 85 ASP A N 1
ATOM 644 C CA . ASP A 1 85 ? 3.430 -4.445 10.814 1.00 97.56 85 ASP A CA 1
ATOM 645 C C . ASP A 1 85 ? 4.252 -3.323 11.499 1.00 97.56 85 ASP A C 1
ATOM 647 O O . ASP A 1 85 ? 4.348 -2.207 10.971 1.00 97.56 85 ASP A O 1
ATOM 651 N N . PRO A 1 86 ? 4.891 -3.591 12.659 1.00 96.00 86 PRO A N 1
ATOM 652 C CA . PRO A 1 86 ? 5.740 -2.625 13.362 1.00 96.00 86 PRO A CA 1
ATOM 653 C C . PRO A 1 86 ? 7.001 -2.205 12.596 1.00 96.00 86 PRO A C 1
ATOM 655 O O . PRO A 1 86 ? 7.586 -1.172 12.914 1.00 96.00 86 PRO A O 1
ATOM 658 N N . SER A 1 87 ? 7.458 -3.014 11.636 1.00 94.69 87 SER A N 1
ATOM 659 C CA . SER A 1 87 ? 8.670 -2.752 10.850 1.00 94.69 87 SER A CA 1
ATOM 660 C C . SER A 1 87 ? 8.428 -1.847 9.638 1.00 94.69 87 SER A C 1
ATOM 662 O O . SER A 1 87 ? 9.383 -1.347 9.044 1.00 94.69 87 SER A O 1
ATOM 664 N N . THR A 1 88 ? 7.163 -1.593 9.291 1.00 95.88 88 THR A N 1
ATOM 665 C CA . THR A 1 88 ? 6.784 -0.697 8.196 1.00 95.88 88 THR A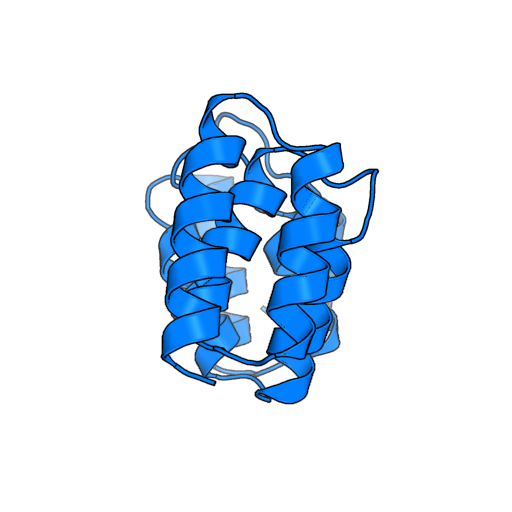 CA 1
ATOM 666 C C . THR A 1 88 ? 7.200 0.743 8.495 1.00 95.88 88 THR A C 1
ATOM 668 O O . THR A 1 88 ? 6.784 1.322 9.506 1.00 95.88 88 THR A O 1
ATOM 671 N N . GLY A 1 89 ? 7.968 1.335 7.573 1.00 92.62 89 GLY A N 1
ATOM 672 C CA . GLY A 1 89 ? 8.410 2.730 7.627 1.00 92.62 89 GLY A CA 1
ATOM 673 C C . GLY A 1 89 ? 7.285 3.755 7.425 1.00 92.62 89 GLY A C 1
ATOM 674 O O . GLY A 1 89 ? 6.203 3.435 6.933 1.00 92.62 89 GLY A O 1
ATOM 675 N N . SER A 1 90 ? 7.560 5.011 7.786 1.00 93.31 90 SER A N 1
ATOM 676 C CA . SER A 1 90 ? 6.613 6.141 7.742 1.00 93.31 90 SER A CA 1
ATOM 677 C C . SER A 1 90 ? 5.974 6.344 6.367 1.00 93.31 90 SER A C 1
ATOM 679 O O . SER A 1 90 ? 4.759 6.490 6.290 1.00 93.31 90 SER A O 1
ATOM 681 N N . GLY A 1 91 ? 6.758 6.304 5.286 1.00 95.00 91 GLY A N 1
ATOM 682 C CA . GLY A 1 91 ? 6.263 6.502 3.919 1.00 95.00 91 GLY A CA 1
ATOM 683 C C . GLY A 1 91 ? 5.213 5.471 3.496 1.00 95.00 91 GLY A C 1
ATOM 684 O O . GLY A 1 91 ? 4.093 5.829 3.139 1.00 95.00 91 GLY A O 1
ATOM 685 N N . ALA A 1 92 ? 5.530 4.181 3.607 1.00 97.12 92 ALA A N 1
ATOM 686 C CA . ALA A 1 92 ? 4.585 3.110 3.289 1.00 97.12 92 ALA A CA 1
ATOM 687 C C . ALA A 1 92 ? 3.325 3.180 4.169 1.00 97.12 92 ALA A C 1
ATOM 689 O O . ALA A 1 92 ? 2.212 2.976 3.685 1.00 97.12 92 ALA A O 1
ATOM 690 N N . ARG A 1 93 ? 3.482 3.535 5.452 1.00 97.19 93 ARG A N 1
ATOM 691 C CA . ARG A 1 93 ? 2.367 3.733 6.386 1.00 97.19 93 ARG A CA 1
ATOM 692 C C . ARG A 1 93 ? 1.477 4.911 5.983 1.00 97.19 93 ARG A C 1
ATOM 694 O O . ARG A 1 93 ? 0.261 4.765 5.999 1.00 97.19 93 ARG A O 1
ATOM 701 N N . PHE A 1 94 ? 2.069 6.035 5.579 1.00 96.75 94 PHE A N 1
ATOM 702 C CA . PHE A 1 94 ? 1.359 7.204 5.054 1.00 96.75 94 PHE A CA 1
ATOM 703 C C . PHE A 1 94 ? 0.483 6.830 3.863 1.00 96.75 94 PHE A C 1
ATOM 705 O O . PHE A 1 94 ? -0.722 7.080 3.869 1.00 96.75 94 PHE A O 1
ATOM 712 N N . TRP A 1 95 ? 1.080 6.175 2.869 1.00 97.81 95 TRP A N 1
ATOM 713 C CA . TRP A 1 95 ? 0.375 5.793 1.654 1.00 97.81 95 TRP A CA 1
ATOM 714 C C . TRP A 1 95 ? -0.696 4.732 1.906 1.00 97.81 95 TRP A C 1
ATOM 716 O O . TRP A 1 95 ? -1.801 4.867 1.393 1.00 97.81 95 TRP A O 1
ATOM 726 N N . ALA A 1 96 ? -0.431 3.722 2.740 1.00 98.00 96 ALA A N 1
ATOM 727 C CA . ALA A 1 96 ? -1.443 2.731 3.112 1.00 98.00 96 ALA A CA 1
ATOM 728 C C . ALA A 1 96 ? -2.622 3.360 3.874 1.00 98.00 96 ALA A C 1
ATOM 730 O O . ALA A 1 96 ? -3.773 3.000 3.621 1.00 98.00 96 ALA A O 1
ATOM 731 N N . THR A 1 97 ? -2.353 4.328 4.761 1.00 97.75 97 THR A N 1
ATOM 732 C CA . THR A 1 97 ? -3.399 5.135 5.397 1.00 97.75 97 THR A CA 1
ATOM 733 C C . THR A 1 97 ? -4.212 5.845 4.316 1.00 97.75 97 THR A C 1
ATOM 735 O O . THR A 1 97 ? -5.403 5.565 4.207 1.00 97.75 97 THR A O 1
ATOM 738 N N . LEU A 1 98 ? -3.590 6.636 3.435 1.00 97.19 98 LEU A N 1
ATOM 739 C CA . LEU A 1 98 ? -4.306 7.349 2.371 1.00 97.19 98 LEU A CA 1
ATOM 740 C C . LEU A 1 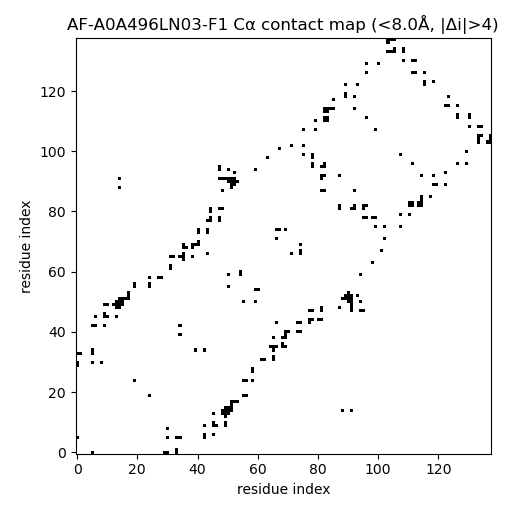98 ? -5.130 6.428 1.464 1.00 97.19 98 LEU A C 1
ATOM 742 O O . LEU A 1 98 ? -6.317 6.676 1.288 1.00 97.19 98 LEU A O 1
ATOM 746 N N . PHE A 1 99 ? -4.564 5.343 0.934 1.00 98.19 99 PHE A N 1
ATOM 747 C CA . PHE A 1 99 ? -5.294 4.456 0.021 1.00 98.19 99 PHE A CA 1
ATOM 748 C C . PHE A 1 99 ? -6.440 3.701 0.684 1.00 98.19 99 PHE A C 1
ATOM 750 O O . PHE A 1 99 ? -7.386 3.299 0.007 1.00 98.19 99 PHE A O 1
ATOM 757 N N . SER A 1 100 ? -6.422 3.541 2.010 1.00 97.44 100 SER A N 1
ATOM 758 C CA . SER A 1 100 ? -7.527 2.875 2.695 1.00 97.44 100 SER A CA 1
ATOM 759 C C . SER A 1 100 ? -8.870 3.601 2.514 1.00 97.44 100 SER A C 1
ATOM 761 O O . SER A 1 100 ? -9.908 2.949 2.636 1.00 97.44 100 SER A O 1
ATOM 763 N N . VAL A 1 101 ? -8.892 4.902 2.163 1.00 95.88 101 VAL A N 1
ATOM 764 C CA . VAL A 1 101 ? -10.143 5.641 1.872 1.00 95.88 101 VAL A CA 1
ATOM 765 C C . VAL A 1 101 ? -10.956 5.013 0.740 1.00 95.88 101 VAL A C 1
ATOM 767 O O . VAL A 1 101 ? -12.181 5.098 0.759 1.00 95.88 101 VAL A O 1
ATOM 770 N N . SER A 1 102 ? -10.299 4.356 -0.218 1.00 95.62 102 SER A N 1
ATOM 771 C CA . SER A 1 102 ? -10.954 3.676 -1.340 1.00 95.62 102 SER A CA 1
ATOM 772 C C . SER A 1 102 ? -11.621 2.362 -0.903 1.00 95.62 102 SER A C 1
ATOM 774 O O . SER A 1 102 ? -12.483 1.834 -1.601 1.00 95.62 102 SER A O 1
ATOM 776 N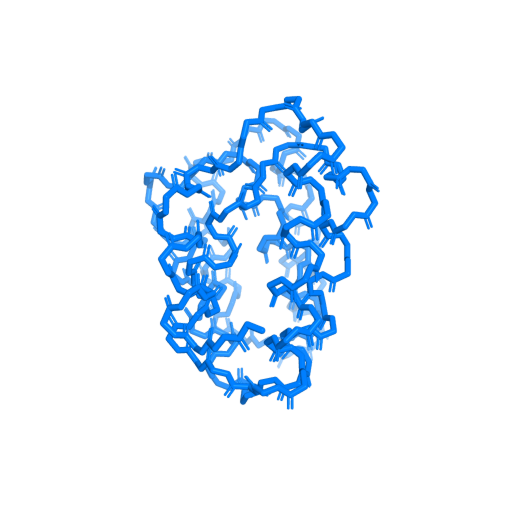 N . PHE A 1 103 ? -11.290 1.860 0.293 1.00 95.69 103 PHE A N 1
ATOM 777 C CA . PHE A 1 103 ? -11.689 0.546 0.796 1.00 95.69 103 PHE A CA 1
ATOM 778 C C . PHE A 1 103 ? -12.321 0.621 2.187 1.00 95.69 103 PHE A C 1
ATOM 780 O O . PHE A 1 103 ? -12.040 -0.212 3.040 1.00 95.69 103 PHE A O 1
ATOM 787 N N . VAL A 1 104 ? -13.180 1.607 2.457 1.00 93.62 104 VAL A N 1
ATOM 788 C CA . VAL A 1 104 ? -13.764 1.804 3.795 1.00 93.62 104 VAL A CA 1
ATOM 789 C C . VAL A 1 104 ? -14.441 0.520 4.318 1.00 93.62 104 VAL A C 1
ATOM 791 O O . VAL A 1 104 ? -15.448 0.046 3.777 1.00 93.62 104 VAL A O 1
ATOM 794 N N . ARG A 1 105 ? -13.870 -0.061 5.384 1.00 92.31 105 ARG A N 1
ATOM 795 C CA .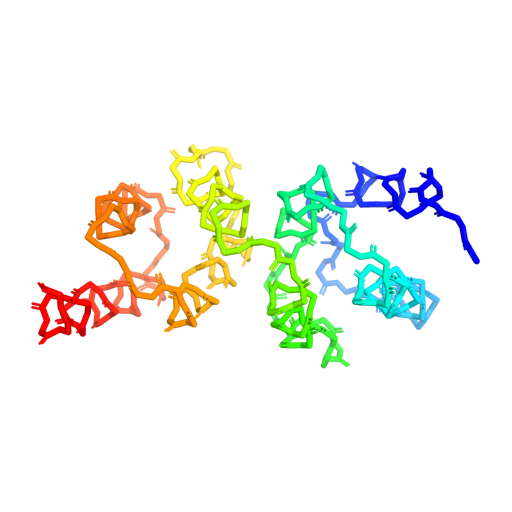 ARG A 1 105 ? -14.323 -1.292 6.059 1.00 92.31 105 ARG A CA 1
ATOM 796 C C . ARG A 1 105 ? -14.039 -1.207 7.561 1.00 92.31 105 ARG A C 1
ATOM 798 O O . ARG A 1 105 ? -13.025 -0.646 7.972 1.00 92.31 105 ARG A O 1
ATOM 805 N N . LYS A 1 106 ? -14.886 -1.840 8.388 1.00 91.88 106 LYS A N 1
ATOM 806 C CA . LYS A 1 106 ? -14.712 -1.870 9.858 1.00 91.88 106 LYS A CA 1
ATOM 807 C C . LYS A 1 106 ? -13.378 -2.463 10.295 1.00 91.88 106 LYS A C 1
ATOM 809 O O . LYS A 1 106 ? -12.791 -1.986 11.255 1.00 91.88 106 LYS A O 1
ATOM 814 N N . GLU A 1 107 ? -12.890 -3.480 9.592 1.00 93.31 107 GLU A N 1
ATOM 815 C CA . GLU A 1 107 ? -11.614 -4.122 9.923 1.00 93.31 107 GLU A CA 1
ATOM 816 C C . GLU A 1 107 ? -10.407 -3.187 9.762 1.00 93.31 107 GLU A C 1
ATOM 818 O O . GLU A 1 107 ? -9.474 -3.264 10.556 1.00 93.31 107 GLU A O 1
ATOM 823 N N . LEU A 1 108 ? -10.456 -2.241 8.816 1.00 97.00 108 LEU A N 1
ATOM 824 C CA . LEU A 1 108 ? -9.382 -1.268 8.617 1.00 97.00 108 LEU A CA 1
ATOM 825 C C . LEU A 1 108 ? -9.319 -0.219 9.727 1.00 97.00 108 LEU A C 1
ATOM 827 O O . LEU A 1 108 ? -8.249 0.335 9.956 1.00 97.00 108 LEU A O 1
ATOM 831 N N . ILE A 1 109 ? -10.410 0.012 10.469 1.00 97.38 109 ILE A N 1
ATOM 832 C CA . ILE A 1 109 ? -10.376 0.871 11.663 1.00 97.38 109 ILE A CA 1
ATOM 833 C C . ILE A 1 109 ? -9.369 0.304 12.669 1.00 97.38 109 ILE A C 1
ATOM 835 O O . ILE A 1 109 ? -8.497 1.027 13.140 1.00 97.38 109 ILE A O 1
ATOM 839 N N . THR A 1 110 ? -9.427 -1.002 12.942 1.00 96.75 110 THR A N 1
ATOM 840 C CA . THR A 1 110 ? -8.495 -1.664 13.868 1.00 96.75 110 THR A CA 1
ATOM 841 C C . THR A 1 110 ? -7.051 -1.629 13.359 1.00 96.75 110 THR A C 1
ATOM 843 O O . THR A 1 110 ? -6.115 -1.465 14.148 1.00 96.75 110 THR A O 1
ATOM 846 N N . SER A 1 111 ? -6.844 -1.744 12.047 1.00 98.06 111 SER A N 1
ATOM 847 C CA . SER A 1 111 ? -5.512 -1.640 11.440 1.00 98.06 111 SER A CA 1
ATOM 848 C C . SER A 1 111 ? -4.945 -0.220 11.542 1.00 98.06 111 SER A C 1
ATOM 850 O O . SER A 1 111 ? -3.785 -0.054 11.913 1.00 98.06 111 SER A O 1
ATOM 852 N N . LEU A 1 112 ? -5.762 0.813 11.309 1.00 98.06 112 LEU A N 1
ATOM 853 C CA . LEU A 1 112 ? -5.383 2.219 11.497 1.00 98.06 112 LEU A CA 1
ATOM 854 C C . LEU A 1 112 ? -5.079 2.529 12.973 1.00 98.06 112 LEU A C 1
ATOM 856 O O . LEU A 1 112 ? -4.059 3.141 13.282 1.00 98.06 112 LEU A O 1
ATOM 860 N N . GLU A 1 113 ? -5.899 2.038 13.906 1.00 97.50 113 GLU A N 1
ATOM 861 C CA . GLU A 1 113 ? -5.644 2.152 15.350 1.00 97.50 113 GLU A CA 1
ATOM 862 C C . GLU A 1 113 ? -4.340 1.457 15.765 1.00 97.50 113 GLU A C 1
ATOM 864 O O . GLU A 1 113 ? -3.609 1.940 16.632 1.00 97.50 113 GLU A O 1
ATOM 869 N N . THR A 1 114 ? -4.016 0.325 15.136 1.00 97.19 114 THR A N 1
ATOM 870 C CA . THR A 1 114 ? -2.738 -0.365 15.351 1.00 97.19 114 THR A CA 1
ATOM 871 C C . THR A 1 114 ? -1.575 0.458 14.808 1.00 97.19 114 THR A C 1
ATOM 873 O O . THR A 1 114 ? -0.569 0.618 15.500 1.00 97.19 114 THR A O 1
ATOM 876 N N . SER A 1 115 ? -1.746 1.038 13.621 1.00 97.06 115 SER A N 1
ATOM 877 C CA . SER A 1 115 ? -0.759 1.876 12.942 1.00 97.06 115 SER A CA 1
ATOM 878 C C . SER A 1 115 ? -0.351 3.107 13.763 1.00 97.06 115 SER A C 1
ATOM 880 O O . SER A 1 115 ? 0.829 3.461 13.787 1.00 97.06 115 SER A O 1
ATOM 882 N N . LEU A 1 116 ? -1.283 3.700 14.524 1.00 96.62 116 LEU A N 1
ATOM 883 C CA . LEU A 1 116 ? -1.018 4.843 15.414 1.00 96.62 116 LEU A CA 1
ATOM 884 C C . LEU A 1 116 ? 0.098 4.594 16.438 1.00 96.62 116 LEU A C 1
ATOM 886 O O . LEU A 1 116 ? 0.755 5.540 16.861 1.00 96.62 116 LEU A O 1
ATOM 890 N N . LYS A 1 117 ? 0.348 3.339 16.832 1.00 95.06 117 LYS A N 1
ATOM 891 C CA . LYS A 1 117 ? 1.425 2.989 17.780 1.00 95.06 117 LYS A CA 1
ATOM 892 C C . LYS A 1 117 ? 2.824 3.252 17.215 1.00 95.06 117 LYS A C 1
ATOM 894 O O . LYS A 1 117 ? 3.779 3.327 17.984 1.00 95.06 117 LYS A O 1
ATOM 899 N N . TYR A 1 118 ? 2.931 3.346 15.892 1.00 91.94 118 TYR A N 1
ATOM 900 C CA . TYR A 1 118 ? 4.180 3.471 15.139 1.00 91.94 118 TYR A CA 1
ATOM 901 C C . TYR A 1 118 ? 4.211 4.735 14.268 1.00 91.94 118 TYR A C 1
ATOM 903 O O . TYR A 1 118 ? 5.174 4.956 13.536 1.00 91.94 118 TYR A O 1
ATOM 911 N N . ALA A 1 119 ? 3.148 5.540 14.313 1.00 89.19 119 ALA A N 1
ATOM 912 C CA . ALA A 1 119 ? 3.025 6.775 13.558 1.00 89.19 119 ALA A CA 1
ATOM 913 C C . ALA A 1 119 ? 3.964 7.856 14.117 1.00 89.19 119 ALA A C 1
ATOM 915 O O . ALA A 1 119 ? 4.145 7.972 15.329 1.00 89.19 119 ALA A O 1
ATOM 916 N N . ASN A 1 120 ? 4.543 8.658 13.223 1.00 88.75 120 ASN A N 1
ATOM 917 C CA . ASN A 1 120 ? 5.179 9.921 13.593 1.00 88.75 120 ASN A CA 1
ATOM 918 C C . ASN A 1 120 ? 4.109 11.013 13.791 1.00 88.75 120 ASN A C 1
ATOM 920 O O . ASN A 1 120 ? 2.936 10.798 13.479 1.00 88.75 120 ASN A O 1
ATOM 924 N N . ASP A 1 121 ? 4.513 12.181 14.293 1.00 87.75 121 ASP A N 1
ATOM 925 C CA . ASP A 1 121 ? 3.587 13.274 14.623 1.00 87.75 121 ASP A CA 1
ATOM 926 C C . ASP A 1 121 ? 2.691 13.678 13.438 1.00 87.75 121 ASP A C 1
ATOM 928 O O . ASP A 1 121 ? 1.484 13.851 13.615 1.00 87.75 121 ASP A O 1
ATOM 932 N N . ASP A 1 122 ? 3.249 13.727 12.223 1.00 82.44 122 ASP A N 1
ATOM 933 C CA . ASP A 1 122 ? 2.512 14.075 11.000 1.00 82.44 122 ASP A CA 1
ATOM 934 C C . ASP A 1 122 ? 1.433 13.036 10.647 1.00 82.44 122 ASP A C 1
ATOM 936 O O . ASP A 1 122 ? 0.355 13.375 10.155 1.00 82.44 122 ASP A O 1
ATOM 940 N N . LEU A 1 123 ? 1.695 11.754 10.919 1.00 91.62 123 LEU A N 1
ATOM 941 C CA . LEU A 1 123 ? 0.772 10.659 10.628 1.00 91.62 123 LEU A CA 1
ATOM 942 C C . LEU A 1 123 ? -0.343 10.501 11.653 1.00 91.62 123 LEU A C 1
ATOM 944 O O . LEU A 1 123 ? -1.398 9.957 11.312 1.00 91.62 123 LEU A O 1
ATOM 948 N N . ILE A 1 124 ? -0.121 10.921 12.899 1.00 95.31 124 ILE A N 1
ATOM 949 C CA . ILE A 1 124 ? -1.079 10.706 13.986 1.00 95.31 124 ILE A CA 1
ATOM 950 C C . ILE A 1 124 ? -2.411 11.391 13.675 1.00 95.31 124 ILE A C 1
ATOM 952 O O . ILE A 1 124 ? -3.457 10.746 13.765 1.00 95.31 124 ILE A O 1
ATOM 956 N N . GLU A 1 125 ? -2.387 12.671 13.299 1.00 93.75 125 GLU A N 1
ATOM 957 C CA . GLU A 1 125 ? -3.622 13.427 13.061 1.00 93.75 125 GLU A CA 1
ATOM 958 C C . GLU A 1 125 ? -4.348 12.942 11.803 1.00 93.75 125 GLU A C 1
ATOM 960 O O . GLU A 1 125 ? -5.535 12.627 11.885 1.00 93.75 125 GLU A O 1
ATOM 965 N N . LEU A 1 126 ? -3.627 12.721 10.696 1.00 94.00 126 LEU A N 1
ATOM 966 C CA . LEU A 1 126 ? -4.192 12.125 9.477 1.00 94.00 126 LEU A CA 1
ATOM 967 C C . LEU A 1 126 ? -4.900 10.792 9.772 1.00 94.00 126 LEU A C 1
ATOM 969 O O . LEU A 1 126 ? -6.035 10.561 9.357 1.00 94.00 126 LEU A O 1
ATOM 973 N N . THR A 1 127 ? -4.239 9.908 10.523 1.00 96.31 127 THR A N 1
ATOM 974 C CA . THR A 1 127 ? -4.780 8.579 10.831 1.00 96.31 127 THR A CA 1
ATOM 975 C C . THR A 1 127 ? -6.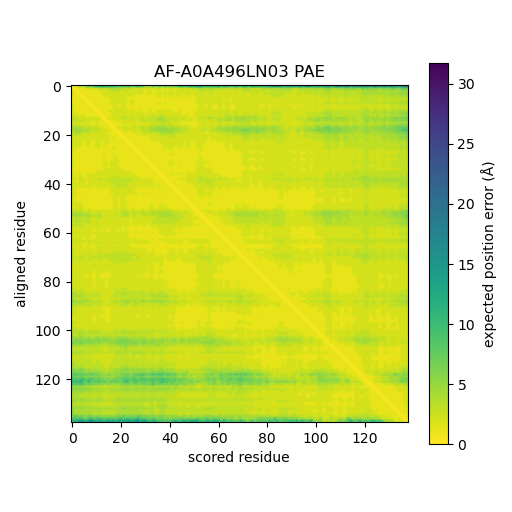024 8.674 11.721 1.00 96.31 127 THR A C 1
ATOM 977 O O . THR A 1 127 ? -6.981 7.929 11.512 1.00 96.31 127 THR A O 1
ATOM 980 N N . LYS A 1 128 ? -6.061 9.601 12.690 1.00 96.75 128 LYS A N 1
ATOM 981 C CA . LYS A 1 128 ? -7.248 9.836 13.532 1.00 96.75 128 LYS A CA 1
ATOM 982 C C . LYS A 1 128 ? -8.430 10.374 12.730 1.00 96.75 128 LYS A C 1
ATOM 984 O O . LYS A 1 128 ? -9.537 9.865 12.893 1.00 96.75 128 LYS A O 1
ATOM 989 N N . GLU A 1 129 ? -8.207 11.371 11.873 1.00 95.06 129 GLU A N 1
ATOM 990 C CA . GLU A 1 129 ? -9.253 11.929 11.005 1.00 95.06 129 GLU A CA 1
ATOM 991 C C . GLU A 1 129 ? -9.875 10.834 10.135 1.00 95.06 129 GLU A C 1
ATOM 993 O O . GLU A 1 129 ? -11.098 10.726 10.019 1.00 95.06 129 GLU A O 1
ATOM 998 N N . GLN A 1 130 ? -9.032 9.955 9.599 1.00 95.62 130 GLN A N 1
ATOM 999 C CA . GLN A 1 130 ? -9.472 8.848 8.771 1.00 95.62 130 GLN A CA 1
ATOM 1000 C C . GLN A 1 130 ? -10.245 7.776 9.549 1.00 95.62 130 GLN A C 1
ATOM 1002 O O . GLN A 1 130 ? -11.271 7.292 9.068 1.00 95.62 130 GLN A O 1
ATOM 1007 N N . ILE A 1 131 ? -9.818 7.442 10.772 1.00 97.50 131 ILE A N 1
ATOM 1008 C CA . ILE A 1 131 ? -10.572 6.556 11.673 1.00 97.50 131 ILE A CA 1
ATOM 1009 C C . ILE A 1 131 ? -11.976 7.115 11.933 1.00 97.50 131 ILE A C 1
ATOM 1011 O O . ILE A 1 131 ? -12.962 6.380 11.839 1.00 97.50 131 ILE A O 1
ATOM 1015 N N . GLU A 1 132 ? -12.086 8.406 12.248 1.00 97.06 132 GLU A N 1
ATOM 1016 C CA . GLU A 1 132 ? -13.379 9.041 12.512 1.00 97.06 132 GLU A CA 1
ATOM 1017 C C . GLU A 1 132 ? -14.265 9.073 11.264 1.00 97.06 132 GLU A C 1
ATOM 1019 O O . GLU A 1 132 ? -15.457 8.773 11.354 1.00 97.06 132 GLU A O 1
ATOM 1024 N N . MET A 1 133 ? -13.687 9.336 10.089 1.00 96.06 133 MET A N 1
ATOM 1025 C CA . MET A 1 133 ? -14.402 9.222 8.819 1.00 96.06 133 MET A CA 1
ATOM 1026 C C . MET A 1 133 ? -14.946 7.801 8.605 1.00 96.06 133 MET A C 1
ATOM 1028 O O . MET A 1 133 ? -16.114 7.635 8.258 1.00 96.06 133 MET A O 1
ATOM 1032 N N . PHE A 1 1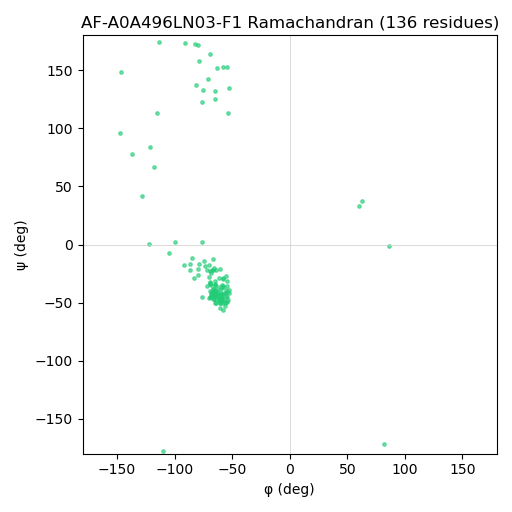34 ? -14.144 6.761 8.849 1.00 96.56 134 PHE A N 1
ATOM 1033 C CA . PHE A 1 134 ? -14.568 5.372 8.635 1.00 96.56 134 PHE A CA 1
ATOM 1034 C C . PHE A 1 134 ? -15.713 4.985 9.572 1.00 96.56 134 PHE A C 1
ATOM 1036 O O . PHE A 1 134 ? -16.689 4.386 9.125 1.00 96.56 134 PHE A O 1
ATOM 1043 N N . LYS A 1 135 ? -15.648 5.390 10.848 1.00 95.44 135 LYS A N 1
ATOM 1044 C CA . LYS A 1 135 ? -16.725 5.161 11.829 1.00 95.44 135 LYS A CA 1
ATOM 1045 C C . LYS A 1 135 ? -18.066 5.765 11.401 1.00 95.44 135 LYS A C 1
ATOM 1047 O O . LYS A 1 135 ? -19.106 5.246 11.791 1.00 95.44 135 LYS A O 1
ATOM 1052 N N . GLN A 1 136 ? -18.060 6.850 10.625 1.00 94.75 136 GLN A N 1
ATOM 1053 C CA . GLN A 1 136 ? -19.285 7.484 10.122 1.00 94.75 136 GLN A CA 1
ATOM 1054 C C . GLN A 1 136 ? -19.881 6.762 8.904 1.00 94.75 136 GLN A C 1
ATOM 1056 O O . GLN A 1 136 ? -21.066 6.925 8.620 1.00 94.75 136 GLN A O 1
ATOM 1061 N N . LEU A 1 137 ? -19.074 5.978 8.187 1.00 91.69 137 LEU A N 1
ATOM 1062 C CA . LEU A 1 137 ? -19.436 5.363 6.908 1.00 91.69 137 LEU A CA 1
ATOM 1063 C C . LEU A 1 137 ? -19.728 3.853 7.002 1.00 91.69 137 LEU A C 1
ATOM 1065 O O . LEU A 1 137 ? -20.181 3.273 6.015 1.00 91.69 137 LEU A O 1
ATOM 1069 N N . THR A 1 138 ? -19.493 3.210 8.155 1.00 85.69 138 THR A N 1
ATOM 1070 C CA . THR A 1 138 ? -19.661 1.751 8.359 1.00 85.69 138 THR A CA 1
ATOM 1071 C C . THR A 1 138 ? -20.504 1.389 9.575 1.00 85.69 138 THR A C 1
ATOM 1073 O O . THR A 1 138 ? -21.273 0.398 9.528 1.00 85.69 138 THR A O 1
#